Protein AF-A0AAF5PYL1-F1 (afdb_monomer_lite)

Secondary structure (DSSP, 8-state):
--------S-----HHHHHHHHHHHGGGT--HHHHHHHHHHHHTGGGGTTSHHHHHHHHHHHHTTPBPPHHHHHHHHHHHHHTTSS-HHHHHHHTGGGGS--GGGPPBHHHHHHHHHHH-GGG-----

Sequence (128 aa):
MVKSKLRNSKAKININEILRIGSIMERINIQQRNREAFDWLAENRDQMDSNPKNFANHLIIAVGQLVISRDLIKKVMKKLLKDKIITSNEYERNFQCFENLSDEQLPTVVLISNILQKNCAYFQIDTK

Organism: Wuchereria bancrofti (NCBI:txid6293)

Foldseek 3Di:
DPPPPDPPPPPDDPLVVLLVVLVVVVVVPDDPQLNVLSVCCVVCVVCCPVPVPVVVVSSCSNFQQPFDDLVRLVVVVVVCCVVVLADPVLCVVQPPVQNPDDSVPGDGNNRVVVSSCPRTPNNPPDPD

Structure (mmCIF, N/CA/C/O backbone):
data_AF-A0AAF5PYL1-F1
#
_entry.id   AF-A0AAF5PYL1-F1
#
loop_
_atom_site.group_PDB
_atom_site.id
_atom_site.type_symbol
_atom_site.label_atom_id
_atom_site.label_alt_id
_atom_site.label_comp_id
_atom_site.label_asym_id
_atom_site.label_entity_id
_atom_site.label_seq_id
_atom_site.pdbx_PDB_ins_code
_atom_site.Cartn_x
_atom_site.Cartn_y
_atom_site.Cartn_z
_atom_site.occupancy
_atom_site.B_iso_or_equiv
_atom_site.auth_seq_id
_atom_site.auth_comp_id
_atom_site.auth_asym_id
_atom_site.auth_atom_id
_atom_site.pdbx_PDB_model_num
ATOM 1 N N . MET A 1 1 ? -14.483 -12.285 24.345 1.00 33.44 1 MET A N 1
ATOM 2 C CA . MET A 1 1 ? -13.788 -13.115 23.333 1.00 33.44 1 MET A CA 1
ATOM 3 C C . MET A 1 1 ? -14.320 -12.777 21.946 1.00 33.44 1 MET A C 1
ATOM 5 O O . MET A 1 1 ? -15.364 -13.281 21.551 1.00 33.44 1 MET A O 1
ATOM 9 N N . VAL A 1 2 ? -13.656 -11.873 21.220 1.00 35.94 2 VAL A N 1
ATOM 10 C CA . VAL A 1 2 ? -14.011 -11.589 19.821 1.00 35.94 2 VAL A CA 1
ATOM 11 C C . VAL A 1 2 ? -13.402 -12.699 18.974 1.00 35.94 2 VAL A C 1
ATOM 13 O O . VAL A 1 2 ? -12.184 -12.808 18.883 1.00 35.94 2 VAL A O 1
ATOM 16 N N . LYS A 1 3 ? -14.265 -13.559 18.419 1.00 34.66 3 LYS A N 1
ATOM 17 C CA . LYS A 1 3 ? -13.891 -14.631 17.491 1.00 34.66 3 LYS A CA 1
ATOM 18 C C . LYS A 1 3 ? -12.978 -14.056 16.407 1.00 34.66 3 LYS A C 1
ATOM 20 O O . LYS A 1 3 ? -13.373 -13.128 15.699 1.00 34.66 3 LYS A O 1
ATOM 25 N N . SER A 1 4 ? -11.773 -14.609 16.309 1.00 44.06 4 SER A N 1
ATOM 26 C CA . SER A 1 4 ? -10.797 -14.374 15.251 1.00 44.06 4 SER A CA 1
ATOM 27 C C . SER A 1 4 ? -11.456 -14.664 13.903 1.00 44.06 4 SER A C 1
ATOM 29 O O . SER A 1 4 ? -11.538 -15.802 13.445 1.00 44.06 4 SER A O 1
ATOM 31 N N . LYS A 1 5 ? -12.005 -13.624 13.271 1.00 45.25 5 LYS A N 1
ATOM 32 C CA . LYS A 1 5 ? -12.480 -13.711 11.893 1.00 45.25 5 LYS A CA 1
ATOM 33 C C . LYS A 1 5 ? -11.250 -14.022 11.045 1.00 45.25 5 LYS A C 1
ATOM 35 O O . LYS A 1 5 ? -10.384 -13.167 10.896 1.00 45.25 5 LYS A O 1
ATOM 40 N N . LEU A 1 6 ? -11.170 -15.279 10.610 1.00 45.31 6 LEU A N 1
ATOM 41 C CA . LEU A 1 6 ? -10.222 -15.861 9.662 1.00 45.31 6 LEU A CA 1
ATOM 42 C C . LEU A 1 6 ? -9.368 -14.821 8.923 1.00 45.31 6 LEU A C 1
ATOM 44 O O . LEU A 1 6 ? -9.814 -14.192 7.965 1.00 45.31 6 LEU A O 1
ATOM 48 N N . ARG A 1 7 ? -8.102 -14.719 9.330 1.00 48.75 7 ARG A N 1
ATOM 49 C CA . ARG A 1 7 ? -7.028 -13.973 8.656 1.00 48.75 7 ARG A CA 1
ATOM 50 C C . ARG A 1 7 ? -6.544 -14.644 7.360 1.00 48.75 7 ARG A C 1
ATOM 52 O O . ARG A 1 7 ? -5.393 -14.496 6.978 1.00 48.75 7 ARG A O 1
ATOM 59 N N . ASN A 1 8 ? -7.406 -15.405 6.688 1.00 43.12 8 ASN A N 1
ATOM 60 C CA . ASN A 1 8 ? -6.991 -16.320 5.623 1.00 43.12 8 ASN A CA 1
ATOM 61 C C . ASN A 1 8 ? -7.170 -15.791 4.197 1.00 43.12 8 ASN A C 1
ATOM 63 O O . ASN A 1 8 ? -6.811 -16.495 3.257 1.00 43.12 8 ASN A O 1
ATOM 67 N N . SER A 1 9 ? -7.639 -14.558 3.985 1.00 48.66 9 SER A N 1
ATOM 68 C CA . SER A 1 9 ? -7.378 -13.918 2.693 1.00 48.66 9 SER A CA 1
ATOM 69 C C . SER A 1 9 ? -6.008 -13.255 2.775 1.00 48.66 9 SER A C 1
ATOM 71 O O . SER A 1 9 ? -5.898 -12.149 3.308 1.00 48.66 9 SER A O 1
ATOM 73 N N . LYS A 1 10 ? -4.964 -13.922 2.261 1.00 57.28 10 LYS A N 1
ATOM 74 C CA . LYS A 1 10 ? -3.706 -13.244 1.917 1.00 57.28 10 LYS A CA 1
ATOM 75 C C . LYS A 1 10 ? -4.074 -11.932 1.226 1.00 57.28 10 LYS A C 1
ATOM 77 O O . LYS A 1 10 ? -4.884 -11.952 0.296 1.00 57.28 10 LYS A O 1
ATOM 82 N N . ALA A 1 11 ? -3.567 -10.806 1.724 1.00 60.41 11 ALA A N 1
ATOM 83 C CA . ALA A 1 11 ? -3.803 -9.519 1.088 1.00 60.41 11 ALA A CA 1
ATOM 84 C C . ALA A 1 11 ? -3.355 -9.650 -0.370 1.00 60.41 11 ALA A C 1
ATOM 86 O O . ALA A 1 11 ? -2.178 -9.873 -0.617 1.00 60.41 11 ALA A O 1
ATOM 87 N N . LYS A 1 12 ? -4.293 -9.613 -1.321 1.00 72.75 12 LYS A N 1
ATOM 88 C CA . LYS A 1 12 ? -3.973 -9.693 -2.747 1.00 72.75 12 LYS A CA 1
ATOM 89 C C . LYS A 1 12 ? -3.707 -8.284 -3.241 1.00 72.75 12 LYS A C 1
ATOM 91 O O . LYS A 1 12 ? -4.576 -7.419 -3.140 1.00 72.75 12 LYS A O 1
ATOM 96 N N . ILE A 1 13 ? -2.507 -8.059 -3.756 1.00 82.44 13 ILE A N 1
ATOM 97 C CA . ILE A 1 13 ? -2.161 -6.804 -4.414 1.00 82.44 13 ILE A CA 1
ATOM 98 C C . ILE A 1 13 ? -2.735 -6.865 -5.825 1.00 82.44 13 ILE A C 1
ATOM 100 O O . ILE A 1 13 ? -2.539 -7.843 -6.545 1.00 82.44 13 ILE A O 1
ATOM 104 N N . ASN A 1 14 ? -3.447 -5.816 -6.228 1.00 89.88 14 ASN A N 1
ATOM 105 C CA . ASN A 1 14 ? -3.835 -5.658 -7.621 1.00 89.88 14 ASN A CA 1
ATOM 106 C C . ASN A 1 14 ? -2.627 -5.135 -8.408 1.00 89.88 14 ASN A C 1
ATOM 108 O O . ASN A 1 14 ? -2.444 -3.927 -8.547 1.00 89.88 14 ASN A O 1
ATOM 112 N N . ILE A 1 15 ? -1.786 -6.057 -8.878 1.00 91.44 15 ILE A N 1
ATOM 113 C CA . ILE A 1 15 ? -0.544 -5.729 -9.586 1.00 91.44 15 ILE A CA 1
ATOM 114 C C . ILE A 1 15 ? -0.794 -4.891 -10.845 1.00 91.44 15 ILE A C 1
ATOM 116 O O . ILE A 1 15 ? -0.022 -3.985 -11.129 1.00 91.44 15 ILE A O 1
ATOM 120 N N . ASN A 1 16 ? -1.917 -5.095 -11.538 1.00 92.44 16 ASN A N 1
ATOM 121 C CA . ASN A 1 16 ? -2.256 -4.324 -12.736 1.00 92.44 16 ASN A CA 1
ATOM 122 C C . ASN A 1 16 ? -2.416 -2.827 -12.431 1.00 92.44 16 ASN A C 1
ATOM 124 O O . ASN A 1 16 ? -1.955 -1.990 -13.202 1.00 92.44 16 ASN A O 1
ATOM 128 N N . GLU A 1 17 ? -3.017 -2.479 -11.289 1.00 92.50 17 GLU A N 1
ATOM 129 C CA . GLU A 1 17 ? -3.133 -1.075 -10.870 1.00 92.50 17 GLU A CA 1
ATOM 130 C C . GLU A 1 17 ? -1.781 -0.494 -10.441 1.00 92.50 17 GLU A C 1
ATOM 132 O O . GLU A 1 17 ? -1.506 0.672 -10.714 1.00 92.50 17 GLU A O 1
ATOM 137 N N . ILE A 1 18 ? -0.900 -1.302 -9.839 1.00 93.81 18 ILE A N 1
ATOM 138 C CA . ILE A 1 18 ? 0.474 -0.874 -9.533 1.00 93.81 18 ILE A CA 1
ATOM 139 C C . ILE A 1 18 ? 1.240 -0.557 -10.823 1.00 93.81 18 ILE A C 1
ATOM 141 O O . ILE A 1 18 ? 1.842 0.508 -10.928 1.00 93.81 18 ILE A O 1
ATOM 145 N N . LEU A 1 19 ? 1.173 -1.424 -11.834 1.00 94.00 19 LEU A N 1
ATOM 146 C CA . LEU A 1 19 ? 1.843 -1.186 -13.116 1.00 94.00 19 LEU A CA 1
ATOM 147 C C . LEU A 1 19 ? 1.254 0.020 -13.859 1.00 94.00 19 LEU A C 1
ATOM 149 O O . LEU A 1 19 ? 1.992 0.796 -14.461 1.00 94.00 19 LEU A O 1
ATOM 153 N N . ARG A 1 20 ? -0.060 0.246 -13.745 1.00 93.88 20 ARG A N 1
ATOM 154 C CA . ARG A 1 20 ? -0.712 1.444 -14.289 1.00 93.88 20 ARG A CA 1
ATOM 155 C C . ARG A 1 20 ? -0.184 2.733 -13.656 1.00 93.88 20 ARG A C 1
ATOM 157 O O . ARG A 1 20 ? -0.019 3.724 -14.368 1.00 93.88 20 ARG A O 1
ATOM 164 N N . ILE A 1 21 ? 0.093 2.730 -12.349 1.00 92.75 21 ILE A N 1
ATOM 165 C CA . ILE A 1 21 ? 0.769 3.849 -11.675 1.00 92.75 21 ILE A CA 1
ATOM 166 C C . ILE A 1 21 ? 2.154 4.067 -12.298 1.00 92.75 21 ILE A C 1
ATOM 168 O O . ILE A 1 21 ? 2.475 5.202 -12.644 1.00 92.75 21 ILE A O 1
ATOM 172 N N . GLY A 1 22 ? 2.921 2.994 -12.521 1.00 92.88 22 GLY A N 1
ATOM 173 C CA . GLY A 1 22 ? 4.217 3.041 -13.207 1.00 92.88 22 GLY A CA 1
ATOM 174 C C . GLY A 1 22 ? 4.145 3.731 -14.571 1.00 92.88 22 GLY A C 1
ATOM 175 O O . GLY A 1 22 ? 4.855 4.706 -14.804 1.00 92.88 22 GLY A O 1
ATOM 176 N N . SER A 1 23 ? 3.200 3.334 -15.428 1.00 92.50 23 SER A N 1
ATOM 177 C CA . SER A 1 23 ? 3.024 3.943 -16.758 1.00 92.50 23 SER A CA 1
ATOM 178 C C . SER A 1 23 ? 2.643 5.430 -16.724 1.00 92.50 23 SER A C 1
ATOM 180 O O . SER A 1 23 ? 2.940 6.172 -17.660 1.00 92.50 23 SER A O 1
ATOM 182 N N . ILE A 1 24 ? 1.951 5.889 -15.675 1.00 92.19 24 ILE A N 1
ATOM 183 C CA . ILE A 1 24 ? 1.664 7.320 -15.475 1.00 92.19 24 ILE A CA 1
ATOM 184 C C . ILE A 1 24 ? 2.933 8.038 -15.010 1.00 92.19 24 ILE A C 1
ATOM 186 O O . ILE A 1 24 ? 3.271 9.102 -15.525 1.00 92.19 24 ILE A O 1
ATOM 190 N N . MET A 1 25 ? 3.642 7.438 -14.056 1.00 90.38 25 MET A N 1
ATOM 191 C CA . MET A 1 25 ? 4.861 7.968 -13.460 1.00 90.38 25 MET A CA 1
ATOM 192 C C . MET A 1 25 ? 5.999 8.130 -14.478 1.00 90.38 25 MET A C 1
ATOM 194 O O . MET A 1 25 ? 6.711 9.131 -14.461 1.00 90.38 25 MET A O 1
ATOM 198 N N . GLU A 1 26 ? 6.144 7.218 -15.433 1.00 89.62 26 GLU A N 1
ATOM 199 C CA . GLU A 1 26 ? 7.143 7.344 -16.501 1.00 89.62 26 GLU A CA 1
ATOM 200 C C . GLU A 1 26 ? 7.001 8.629 -17.323 1.00 89.62 26 GLU A C 1
ATOM 202 O O . GLU A 1 26 ? 8.007 9.200 -17.746 1.00 89.62 26 GLU A O 1
ATOM 207 N N . ARG A 1 27 ? 5.771 9.131 -17.492 1.00 90.12 27 ARG A N 1
ATOM 208 C CA . ARG A 1 27 ? 5.492 10.365 -18.244 1.00 90.12 27 ARG A CA 1
ATOM 209 C C . ARG A 1 27 ? 5.961 11.629 -17.525 1.00 90.12 27 ARG A C 1
ATOM 211 O O . ARG A 1 27 ? 6.075 12.668 -18.165 1.00 90.12 27 ARG A O 1
ATOM 218 N N . ILE A 1 28 ? 6.221 11.547 -16.220 1.00 87.06 28 ILE A N 1
ATOM 219 C CA . ILE A 1 28 ? 6.649 12.672 -15.374 1.00 87.06 28 ILE A CA 1
ATOM 220 C C . ILE A 1 28 ? 8.109 12.541 -14.906 1.00 87.06 28 ILE A C 1
ATOM 222 O O . ILE A 1 28 ? 8.504 13.191 -13.944 1.00 87.06 28 ILE A O 1
ATOM 226 N N . ASN A 1 29 ? 8.913 11.727 -15.602 1.00 84.38 29 ASN A N 1
ATOM 227 C CA . ASN A 1 29 ? 10.355 11.558 -15.385 1.00 84.38 29 ASN A CA 1
ATOM 228 C C . ASN A 1 29 ? 10.744 11.139 -13.952 1.00 84.38 29 ASN A C 1
ATOM 230 O O . ASN A 1 29 ? 11.455 11.846 -13.237 1.00 84.38 29 ASN A O 1
ATOM 234 N N . ILE A 1 30 ? 10.270 9.966 -13.528 1.00 90.19 30 ILE A N 1
ATOM 235 C CA . ILE A 1 30 ? 10.660 9.365 -12.245 1.00 90.19 30 ILE A CA 1
ATOM 236 C C . ILE A 1 30 ? 12.130 8.965 -12.172 1.00 90.19 30 ILE A C 1
ATOM 238 O O . ILE A 1 30 ? 12.799 8.750 -13.180 1.00 90.19 30 ILE A O 1
ATOM 242 N N . GLN A 1 31 ? 12.609 8.790 -10.941 1.00 91.94 31 GLN A N 1
ATOM 243 C CA . GLN A 1 31 ? 13.938 8.257 -10.672 1.00 91.94 31 GLN A CA 1
ATOM 244 C C . GLN A 1 31 ? 14.124 6.878 -11.316 1.00 91.94 31 GLN A C 1
ATOM 246 O O . GLN A 1 31 ? 13.233 6.027 -11.257 1.00 91.94 31 GLN A O 1
ATOM 251 N N . GLN A 1 32 ? 15.323 6.641 -11.849 1.00 93.31 32 GLN A N 1
ATOM 252 C CA . GLN A 1 32 ? 15.714 5.375 -12.473 1.00 93.31 32 GLN A CA 1
ATOM 253 C C . GLN A 1 32 ? 15.407 4.166 -11.575 1.00 93.31 32 GLN A C 1
ATOM 255 O O . GLN A 1 32 ? 14.813 3.191 -12.021 1.00 93.31 32 GLN A O 1
ATOM 260 N N . ARG A 1 33 ? 15.696 4.284 -10.274 1.00 94.69 33 ARG A N 1
ATOM 261 C CA . ARG A 1 33 ? 15.414 3.245 -9.276 1.00 94.69 33 ARG A CA 1
ATOM 262 C C . ARG A 1 33 ? 13.928 2.865 -9.195 1.00 94.69 33 ARG A C 1
ATOM 264 O O . ARG A 1 33 ? 13.604 1.702 -8.975 1.00 94.69 33 ARG A O 1
ATOM 271 N N . ASN A 1 34 ? 13.016 3.829 -9.336 1.00 94.75 34 ASN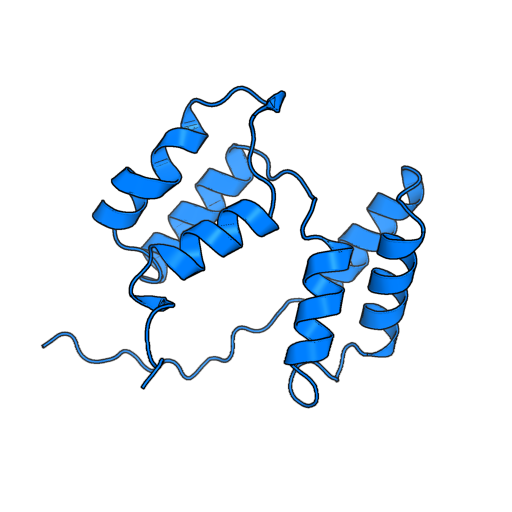 A N 1
ATOM 272 C CA . ASN A 1 34 ? 11.578 3.554 -9.334 1.00 94.75 34 ASN A CA 1
ATOM 273 C C . ASN A 1 34 ? 11.159 2.836 -10.615 1.00 94.75 34 ASN A C 1
ATOM 275 O O . ASN A 1 34 ? 10.350 1.916 -10.538 1.00 94.75 34 ASN A O 1
ATOM 279 N N . ARG A 1 35 ? 11.719 3.234 -11.765 1.00 94.06 35 ARG A N 1
ATOM 280 C CA . ARG A 1 35 ? 11.465 2.572 -13.050 1.00 94.06 35 ARG A CA 1
ATOM 281 C C . ARG A 1 35 ? 11.893 1.108 -13.005 1.00 94.06 35 ARG A C 1
ATOM 283 O O . ARG A 1 35 ? 11.060 0.240 -13.217 1.00 94.06 35 ARG A O 1
ATOM 290 N N . GLU A 1 36 ? 13.127 0.843 -12.584 1.00 96.06 36 GLU A N 1
ATOM 291 C CA . GLU A 1 36 ? 13.652 -0.521 -12.422 1.00 96.06 36 GLU A CA 1
ATOM 292 C C . GLU A 1 36 ? 12.781 -1.369 -11.486 1.00 96.06 36 GLU A C 1
ATOM 294 O O . GLU A 1 36 ? 12.572 -2.558 -11.719 1.00 96.06 36 GLU A O 1
ATOM 299 N N . ALA A 1 37 ? 12.220 -0.760 -10.437 1.00 96.50 37 ALA A N 1
ATOM 300 C CA . ALA A 1 37 ? 11.297 -1.457 -9.553 1.00 96.50 37 ALA A CA 1
ATOM 301 C C . ALA A 1 37 ? 9.946 -1.777 -10.214 1.00 96.50 37 ALA A C 1
ATOM 303 O O . ALA A 1 37 ? 9.405 -2.855 -9.969 1.00 96.50 37 ALA A O 1
ATOM 304 N N . PHE A 1 38 ? 9.398 -0.884 -11.045 1.00 96.12 38 PHE A N 1
ATOM 305 C CA . PHE A 1 38 ? 8.191 -1.171 -11.829 1.00 96.12 38 PHE A CA 1
ATOM 306 C C . PHE A 1 38 ? 8.434 -2.258 -12.881 1.00 96.12 38 PHE A C 1
ATOM 308 O O . PHE A 1 38 ? 7.607 -3.164 -12.989 1.00 96.12 38 PHE A O 1
ATOM 315 N N . ASP A 1 39 ? 9.567 -2.213 -13.582 1.00 95.31 39 ASP A N 1
ATOM 316 C CA . ASP A 1 39 ? 9.961 -3.228 -14.567 1.00 95.31 39 ASP A CA 1
ATOM 317 C C . ASP A 1 39 ? 10.082 -4.603 -13.904 1.00 95.31 39 ASP A C 1
ATOM 319 O O . ASP A 1 39 ? 9.448 -5.572 -14.329 1.00 95.31 39 ASP A O 1
ATOM 323 N N . TRP A 1 40 ? 10.785 -4.670 -12.768 1.00 96.75 40 TRP A N 1
ATOM 324 C CA . TRP A 1 40 ? 10.899 -5.904 -11.996 1.00 96.75 40 TRP A CA 1
ATOM 325 C C . TRP A 1 40 ? 9.523 -6.434 -11.569 1.00 96.75 40 TRP A C 1
ATOM 327 O O . TRP A 1 40 ? 9.249 -7.627 -11.698 1.00 96.75 40 TRP A O 1
ATOM 337 N N . LEU A 1 41 ? 8.622 -5.570 -11.089 1.00 95.62 41 LEU A N 1
ATOM 338 C CA . LEU A 1 41 ? 7.262 -5.970 -10.709 1.00 95.62 41 LEU A CA 1
ATOM 339 C C . LEU A 1 41 ? 6.445 -6.489 -11.903 1.00 95.62 41 LEU A C 1
ATOM 341 O O . LEU A 1 41 ? 5.628 -7.395 -11.721 1.00 95.62 41 LEU A O 1
ATOM 345 N N . ALA A 1 42 ? 6.654 -5.947 -13.105 1.00 94.44 42 ALA A N 1
ATOM 346 C CA . ALA A 1 42 ? 5.979 -6.396 -14.321 1.00 94.44 42 ALA A CA 1
ATOM 347 C C . ALA A 1 42 ? 6.430 -7.804 -14.733 1.00 94.44 42 ALA A C 1
ATOM 349 O O . ALA A 1 42 ? 5.594 -8.662 -15.033 1.00 94.44 42 ALA A O 1
ATOM 350 N N . GLU A 1 43 ? 7.739 -8.055 -14.682 1.00 95.00 43 GLU A N 1
ATOM 351 C CA . GLU A 1 43 ? 8.352 -9.347 -15.004 1.00 95.00 43 GLU A CA 1
ATOM 352 C C . GLU A 1 43 ? 8.049 -10.425 -13.952 1.00 95.00 43 GLU A C 1
ATOM 354 O O . GLU A 1 43 ? 7.944 -11.608 -14.274 1.00 95.00 43 GLU A O 1
ATOM 359 N N . ASN A 1 44 ? 7.862 -10.024 -12.691 1.00 94.12 44 ASN A N 1
ATOM 360 C CA . ASN A 1 44 ? 7.741 -10.928 -11.544 1.00 94.12 44 ASN A CA 1
ATOM 361 C C . ASN A 1 44 ? 6.343 -10.895 -10.898 1.00 94.12 44 ASN A C 1
ATOM 363 O O . ASN A 1 44 ? 6.190 -11.209 -9.715 1.00 94.12 44 ASN A O 1
ATOM 367 N N . ARG A 1 45 ? 5.301 -10.551 -11.668 1.00 89.31 45 ARG A N 1
ATOM 368 C CA . ARG A 1 45 ? 3.906 -10.414 -11.195 1.00 89.31 45 ARG A CA 1
ATOM 369 C C . ARG A 1 45 ? 3.363 -11.639 -10.446 1.00 89.31 45 ARG A C 1
ATOM 371 O O . ARG A 1 45 ? 2.576 -11.492 -9.514 1.00 89.31 45 ARG A O 1
ATOM 378 N N . ASP A 1 46 ? 3.824 -12.831 -10.821 1.00 87.50 46 ASP A N 1
ATOM 379 C CA . ASP A 1 46 ? 3.386 -14.110 -10.253 1.00 87.50 46 ASP A CA 1
ATOM 380 C C . ASP A 1 46 ? 4.211 -14.526 -9.017 1.00 87.50 46 ASP A C 1
ATOM 382 O O . ASP A 1 46 ? 3.884 -15.499 -8.337 1.00 87.50 46 ASP A O 1
ATOM 386 N N . GLN A 1 47 ? 5.265 -13.774 -8.671 1.00 86.50 47 GLN A N 1
ATOM 387 C CA . GLN A 1 47 ? 6.146 -14.083 -7.538 1.00 86.50 47 GLN A CA 1
ATOM 388 C C . GLN A 1 47 ? 5.662 -13.534 -6.192 1.00 86.50 47 GLN A C 1
ATOM 390 O O . GLN A 1 47 ? 6.354 -13.680 -5.183 1.00 86.50 47 GLN A O 1
ATOM 395 N N . MET A 1 48 ? 4.474 -12.927 -6.138 1.00 85.56 48 MET A N 1
ATOM 396 C CA . MET A 1 48 ? 3.930 -12.374 -4.896 1.00 85.56 48 MET A CA 1
ATOM 397 C C . MET A 1 48 ? 3.864 -13.423 -3.772 1.00 85.56 48 MET A C 1
ATOM 399 O O . MET A 1 48 ? 4.172 -13.116 -2.621 1.00 85.56 48 MET A O 1
ATOM 403 N N . ASP A 1 49 ? 3.485 -14.660 -4.102 1.00 86.31 49 ASP A N 1
ATOM 404 C CA . ASP A 1 49 ? 3.360 -15.749 -3.130 1.00 86.31 49 ASP A CA 1
ATOM 405 C C . ASP A 1 49 ? 4.663 -16.534 -2.912 1.00 86.31 49 ASP A C 1
ATOM 407 O O . ASP A 1 49 ? 4.888 -17.031 -1.808 1.00 86.31 49 ASP A O 1
ATOM 411 N N . SER A 1 50 ? 5.514 -16.656 -3.936 1.00 88.06 50 SER A N 1
ATOM 412 C CA . SER A 1 50 ? 6.751 -17.450 -3.884 1.00 88.06 50 SER A CA 1
ATOM 413 C C . SER A 1 50 ? 7.959 -16.667 -3.360 1.00 88.06 50 SER A C 1
ATOM 415 O O . SER A 1 50 ? 8.849 -17.262 -2.756 1.00 88.06 50 SER A O 1
ATOM 417 N N . ASN A 1 51 ? 7.985 -15.341 -3.529 1.00 88.62 51 ASN A N 1
ATOM 418 C CA . ASN A 1 51 ? 9.040 -14.459 -3.026 1.00 88.62 51 ASN A CA 1
ATOM 419 C C . ASN A 1 51 ? 8.472 -13.162 -2.401 1.00 88.62 51 ASN A C 1
ATOM 421 O O . ASN A 1 51 ? 8.785 -12.049 -2.840 1.00 88.62 51 ASN A O 1
ATOM 425 N N . PRO A 1 52 ? 7.646 -13.274 -1.342 1.00 88.31 52 PRO A N 1
ATOM 426 C CA . PRO A 1 52 ? 6.873 -12.152 -0.806 1.00 88.31 52 PRO A CA 1
ATOM 427 C C . PRO A 1 52 ? 7.741 -11.015 -0.255 1.00 88.31 52 PRO A C 1
ATOM 429 O O . PRO A 1 52 ? 7.373 -9.848 -0.372 1.00 88.31 52 PRO A O 1
ATOM 432 N N . LYS A 1 53 ? 8.908 -11.325 0.331 1.00 90.12 53 LYS A N 1
ATOM 433 C CA . LYS A 1 53 ? 9.821 -10.304 0.873 1.00 90.12 53 LYS A CA 1
ATOM 434 C C . LYS A 1 53 ? 10.424 -9.448 -0.236 1.00 90.12 53 LYS A C 1
ATOM 436 O O . LYS A 1 53 ? 10.397 -8.225 -0.146 1.00 90.12 53 LYS A O 1
ATOM 441 N N . ASN A 1 54 ? 10.948 -10.081 -1.286 1.00 93.31 54 ASN A N 1
ATOM 442 C CA . ASN A 1 54 ? 11.542 -9.340 -2.393 1.00 93.31 54 ASN A CA 1
ATOM 443 C C . ASN A 1 54 ? 10.479 -8.560 -3.177 1.00 93.31 54 ASN A C 1
ATOM 445 O O . ASN A 1 54 ? 10.712 -7.413 -3.555 1.00 93.31 54 ASN A O 1
ATOM 449 N N . PHE A 1 55 ? 9.291 -9.149 -3.341 1.00 93.19 55 PHE A N 1
ATOM 450 C CA . PHE A 1 55 ? 8.146 -8.479 -3.949 1.00 93.19 55 PHE A CA 1
ATOM 451 C C . PHE A 1 55 ? 7.742 -7.222 -3.166 1.00 93.19 55 PHE A C 1
ATOM 453 O O . PHE A 1 55 ? 7.587 -6.148 -3.745 1.00 93.19 55 PHE A O 1
ATOM 460 N N . ALA A 1 56 ? 7.642 -7.320 -1.835 1.00 91.38 56 ALA A N 1
ATOM 461 C CA . ALA A 1 56 ? 7.345 -6.176 -0.975 1.00 91.38 56 ALA A CA 1
ATOM 462 C C . ALA A 1 56 ? 8.428 -5.086 -1.050 1.00 91.38 56 ALA A C 1
ATOM 464 O O . ALA A 1 56 ? 8.094 -3.902 -1.086 1.00 91.38 56 ALA A O 1
ATOM 465 N N . ASN A 1 57 ? 9.709 -5.464 -1.128 1.00 94.25 57 ASN A N 1
ATOM 466 C CA . ASN A 1 57 ? 10.805 -4.505 -1.283 1.00 94.25 57 ASN A CA 1
ATOM 467 C C . ASN A 1 57 ? 10.675 -3.697 -2.583 1.00 94.25 57 ASN A C 1
ATOM 469 O O . ASN A 1 57 ? 10.749 -2.469 -2.543 1.00 94.25 57 ASN A O 1
ATOM 473 N N . HIS A 1 58 ? 10.425 -4.360 -3.716 1.00 95.88 58 HIS A N 1
ATOM 474 C CA . HIS A 1 58 ? 10.231 -3.675 -4.998 1.00 95.88 58 HIS A CA 1
ATOM 475 C C . HIS A 1 58 ? 8.965 -2.817 -4.998 1.00 95.88 58 HIS A C 1
ATOM 477 O O . HIS A 1 58 ? 8.990 -1.696 -5.496 1.00 95.88 58 HIS A O 1
ATOM 483 N N . LEU A 1 59 ? 7.888 -3.270 -4.350 1.00 94.44 59 LEU A N 1
ATOM 484 C CA . LEU A 1 59 ? 6.677 -2.468 -4.187 1.00 94.44 59 LEU A CA 1
ATOM 485 C C . LEU A 1 59 ? 6.936 -1.176 -3.397 1.00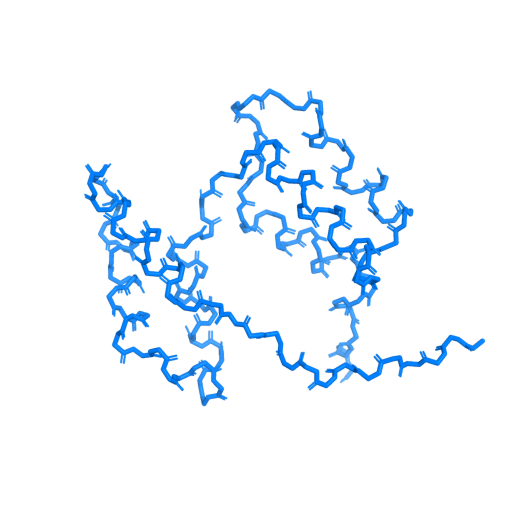 94.44 59 LEU A C 1
ATOM 487 O O . LEU A 1 59 ? 6.506 -0.102 -3.813 1.00 94.44 59 LEU A O 1
ATOM 491 N N . ILE A 1 60 ? 7.665 -1.253 -2.281 1.00 94.81 60 ILE A N 1
ATOM 492 C CA . ILE A 1 60 ? 8.023 -0.070 -1.483 1.00 94.81 60 ILE A CA 1
ATOM 493 C C . ILE A 1 60 ? 8.907 0.884 -2.292 1.00 94.81 60 ILE A C 1
ATOM 495 O O . ILE A 1 60 ? 8.719 2.095 -2.209 1.00 94.81 60 ILE A O 1
ATOM 499 N N . ILE A 1 61 ? 9.844 0.370 -3.091 1.00 96.06 61 ILE A N 1
ATOM 500 C CA . ILE A 1 61 ? 10.671 1.212 -3.964 1.00 96.06 61 ILE A CA 1
ATOM 501 C C . ILE A 1 61 ? 9.805 1.897 -5.027 1.00 96.06 61 ILE A C 1
ATOM 503 O O . ILE A 1 61 ? 9.922 3.106 -5.212 1.00 96.06 61 ILE A O 1
ATOM 507 N N . ALA A 1 62 ? 8.912 1.152 -5.681 1.00 95.25 62 ALA A N 1
ATOM 508 C CA . ALA A 1 62 ? 8.096 1.644 -6.784 1.00 95.25 62 ALA A CA 1
ATOM 509 C C . ALA A 1 62 ? 7.122 2.750 -6.347 1.00 95.25 62 ALA A C 1
ATOM 511 O O . ALA A 1 62 ? 7.097 3.825 -6.950 1.00 95.25 62 ALA A O 1
ATOM 512 N N . VAL A 1 63 ? 6.350 2.510 -5.277 1.00 94.44 63 VAL A N 1
ATOM 513 C CA . VAL A 1 63 ? 5.228 3.384 -4.877 1.00 94.44 63 VAL A CA 1
ATOM 514 C C . VAL A 1 63 ? 5.347 3.978 -3.474 1.00 94.44 63 VAL A C 1
ATOM 516 O O . VAL A 1 63 ? 4.532 4.815 -3.096 1.00 94.44 63 VAL A O 1
ATOM 519 N N . GLY A 1 64 ? 6.341 3.584 -2.677 1.00 94.31 64 GLY A N 1
ATOM 520 C CA . GLY A 1 64 ? 6.414 3.955 -1.259 1.00 94.31 64 GLY A CA 1
ATOM 521 C C . GLY A 1 64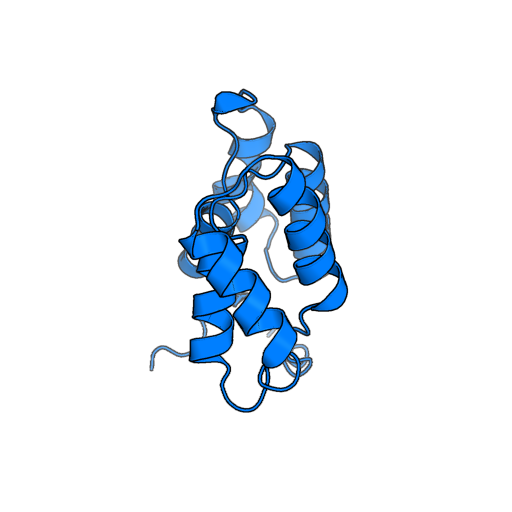 ? 6.533 5.458 -1.010 1.00 94.31 64 GLY A C 1
ATOM 522 O O . GLY A 1 64 ? 5.986 5.949 -0.025 1.00 94.31 64 GLY A O 1
ATOM 523 N N . GLN A 1 65 ? 7.198 6.189 -1.908 1.00 93.19 65 GLN A N 1
ATOM 524 C CA . GLN A 1 65 ? 7.385 7.643 -1.804 1.00 93.19 65 GLN A CA 1
ATOM 525 C C . GLN A 1 65 ? 6.246 8.460 -2.426 1.00 93.19 65 GLN A C 1
ATOM 527 O O . GLN A 1 65 ? 6.292 9.687 -2.402 1.00 93.19 65 GLN A O 1
ATOM 532 N N . LEU A 1 66 ? 5.212 7.812 -2.969 1.00 92.44 66 LEU A N 1
ATOM 533 C CA . LEU A 1 66 ? 4.058 8.532 -3.491 1.00 92.44 66 LEU A CA 1
ATOM 534 C C . LEU A 1 66 ? 3.273 9.169 -2.350 1.00 92.44 66 LEU A C 1
ATOM 536 O O . LEU A 1 66 ? 2.883 8.487 -1.400 1.00 92.44 66 LEU A O 1
ATOM 540 N N . VAL A 1 67 ? 3.032 10.473 -2.470 1.00 93.44 67 VAL A N 1
ATOM 541 C CA . VAL A 1 67 ? 2.161 11.233 -1.570 1.00 93.44 67 VAL A CA 1
ATOM 542 C C . VAL A 1 67 ? 0.711 10.838 -1.833 1.00 93.44 67 VAL A C 1
ATOM 544 O O . VAL A 1 67 ? 0.261 10.783 -2.979 1.00 93.44 67 VAL A O 1
ATOM 547 N N . ILE A 1 68 ? -0.027 10.542 -0.766 1.00 92.62 68 ILE A N 1
ATOM 548 C CA . ILE A 1 68 ? -1.434 10.157 -0.844 1.00 92.62 68 ILE A CA 1
ATOM 549 C C . ILE A 1 68 ? -2.290 11.409 -0.666 1.00 92.62 68 ILE A C 1
ATOM 551 O O . ILE A 1 68 ? -2.160 12.125 0.323 1.00 92.62 68 ILE A O 1
ATOM 555 N N . SER A 1 69 ? -3.216 11.652 -1.595 1.00 92.44 69 SER A N 1
ATOM 556 C CA . SER A 1 69 ? -4.153 12.770 -1.470 1.00 92.44 69 SER A CA 1
ATOM 557 C C . SER A 1 69 ? -5.064 12.623 -0.246 1.00 92.44 69 SER A C 1
ATOM 559 O O . SER A 1 69 ? -5.451 11.513 0.134 1.00 92.44 69 SER A O 1
ATOM 561 N N . ARG A 1 70 ? -5.483 13.751 0.340 1.00 92.38 70 ARG A N 1
ATOM 562 C CA . ARG A 1 70 ? -6.385 13.789 1.507 1.00 92.38 70 ARG A CA 1
ATOM 563 C C . ARG A 1 70 ? -7.656 12.955 1.301 1.00 92.38 70 ARG A C 1
ATOM 565 O O . ARG A 1 70 ? -8.049 12.180 2.173 1.00 92.38 70 ARG A O 1
ATOM 572 N N . ASP A 1 71 ? -8.272 13.060 0.126 1.00 92.75 71 ASP A N 1
ATOM 573 C CA . ASP A 1 71 ? -9.476 12.295 -0.220 1.00 92.75 71 ASP A CA 1
ATOM 574 C C . ASP A 1 71 ? -9.224 10.789 -0.276 1.00 92.75 71 ASP A C 1
ATOM 576 O O . ASP A 1 71 ? -10.069 9.993 0.149 1.00 92.75 71 ASP A O 1
ATOM 580 N N . LEU A 1 72 ? -8.062 10.381 -0.793 1.00 92.06 72 LEU A N 1
ATOM 581 C CA . LEU A 1 72 ? -7.687 8.976 -0.831 1.00 92.06 72 LEU A CA 1
ATOM 582 C C . LEU A 1 72 ? -7.400 8.452 0.580 1.00 92.06 72 LEU A C 1
ATOM 584 O O . LEU A 1 72 ? -7.871 7.365 0.906 1.00 92.06 72 LEU A O 1
ATOM 588 N N . ILE A 1 73 ? -6.748 9.237 1.446 1.00 92.69 73 ILE A N 1
ATOM 589 C CA . ILE A 1 73 ? -6.552 8.887 2.864 1.00 92.69 73 ILE A CA 1
ATOM 590 C C . ILE A 1 73 ? -7.901 8.625 3.535 1.00 92.69 73 ILE A C 1
ATOM 592 O O . ILE A 1 73 ? -8.100 7.547 4.092 1.00 92.69 73 ILE A O 1
ATOM 596 N N . LYS A 1 74 ? -8.866 9.546 3.414 1.00 92.44 74 LYS A N 1
ATOM 597 C CA . LYS A 1 74 ? -10.212 9.381 3.997 1.00 92.44 74 LYS A CA 1
ATOM 598 C C . LYS A 1 74 ? -10.902 8.106 3.508 1.00 92.44 74 LYS A C 1
ATOM 600 O O . LYS A 1 74 ? -11.461 7.347 4.303 1.00 92.44 74 LYS A O 1
ATOM 605 N N . LYS A 1 75 ? -10.836 7.829 2.199 1.00 94.12 75 LYS A N 1
ATOM 606 C CA . LYS A 1 75 ? -11.401 6.605 1.601 1.00 94.12 75 LYS A CA 1
ATOM 607 C C . LYS A 1 75 ? -10.720 5.340 2.129 1.00 94.12 75 LYS A C 1
ATOM 609 O O . LYS A 1 75 ? -11.416 4.378 2.463 1.00 94.12 75 LYS A O 1
ATOM 614 N N . VAL A 1 76 ? -9.391 5.346 2.230 1.00 92.19 76 VAL A N 1
ATOM 615 C CA . VAL A 1 76 ? -8.606 4.227 2.767 1.00 92.19 76 VAL A CA 1
ATOM 616 C C . VAL A 1 76 ? -8.955 3.994 4.233 1.00 92.19 76 VAL A C 1
ATOM 618 O O . VAL A 1 76 ? -9.339 2.882 4.578 1.00 92.19 76 VAL A O 1
ATOM 621 N N . MET A 1 77 ? -8.935 5.024 5.082 1.00 94.19 77 MET A N 1
ATOM 622 C CA . MET A 1 77 ? -9.245 4.882 6.510 1.00 94.19 77 MET A CA 1
ATOM 623 C C . MET A 1 77 ? -10.668 4.370 6.743 1.00 94.19 77 MET A C 1
ATOM 625 O O . MET A 1 77 ? -10.871 3.437 7.519 1.00 94.19 77 MET A O 1
ATOM 629 N N . LYS A 1 78 ? -11.654 4.877 5.989 1.00 94.31 78 LYS A N 1
ATOM 630 C CA . LYS A 1 78 ? -13.033 4.364 6.028 1.00 94.31 78 LYS A CA 1
ATOM 631 C C . LYS A 1 78 ? -13.110 2.882 5.654 1.00 94.31 78 LYS A C 1
ATOM 633 O O . LYS A 1 78 ? -13.860 2.130 6.279 1.00 94.31 78 LYS A O 1
ATOM 638 N N . LYS A 1 79 ? -12.345 2.449 4.647 1.00 92.75 79 LYS A N 1
ATOM 639 C CA . LYS A 1 79 ? -12.259 1.033 4.267 1.00 92.75 79 LYS A CA 1
ATOM 640 C C . LYS A 1 79 ? -11.608 0.196 5.370 1.00 92.75 79 LYS A C 1
ATOM 642 O O . LYS A 1 79 ? -12.163 -0.837 5.725 1.00 92.75 79 LYS A O 1
ATOM 647 N N . LEU A 1 80 ? -10.498 0.654 5.949 1.00 92.50 80 LEU A N 1
ATOM 648 C CA . LEU A 1 80 ? -9.796 -0.057 7.023 1.00 92.50 80 LEU A CA 1
ATOM 649 C C . LEU A 1 80 ? -10.659 -0.207 8.288 1.00 92.50 80 LEU A C 1
ATOM 651 O O . LEU A 1 80 ? -10.657 -1.278 8.892 1.00 92.50 80 LEU A O 1
ATOM 655 N N . LEU A 1 81 ? -11.444 0.816 8.649 1.00 93.69 81 LEU A N 1
ATOM 656 C CA . LEU A 1 81 ? -12.437 0.749 9.731 1.00 93.69 81 LEU A CA 1
ATOM 657 C C . LEU A 1 81 ? -13.540 -0.272 9.419 1.00 93.69 81 LEU A C 1
ATOM 659 O O . LEU A 1 81 ? -13.851 -1.133 10.244 1.00 93.69 81 LEU A O 1
ATOM 663 N N . LYS A 1 82 ? -14.115 -0.213 8.208 1.00 93.44 82 LYS A N 1
ATOM 664 C CA . LYS A 1 82 ? -15.166 -1.144 7.757 1.00 93.44 82 LYS A CA 1
ATOM 665 C C . LYS A 1 82 ? -14.688 -2.598 7.784 1.00 93.44 82 LYS A C 1
ATOM 667 O O . LYS A 1 82 ? -15.425 -3.482 8.222 1.00 93.44 82 LYS A O 1
ATOM 672 N N . ASP A 1 83 ? -13.453 -2.823 7.347 1.00 89.81 83 ASP A N 1
ATOM 673 C CA . ASP A 1 83 ? -12.822 -4.140 7.283 1.00 89.81 83 ASP A CA 1
ATOM 674 C C . ASP A 1 83 ? -12.256 -4.579 8.653 1.00 89.81 83 ASP A C 1
ATOM 676 O O . ASP A 1 83 ? -11.742 -5.690 8.778 1.00 89.81 83 ASP A O 1
ATOM 680 N N . LYS A 1 84 ? -12.408 -3.749 9.703 1.00 90.06 84 LYS A N 1
ATOM 681 C CA . LYS A 1 84 ? -11.931 -3.984 11.079 1.00 90.06 84 LYS A CA 1
ATOM 682 C C . LYS A 1 84 ? -10.418 -4.221 11.172 1.00 90.06 84 LYS A C 1
ATOM 684 O O . LYS A 1 84 ? -9.957 -4.961 12.039 1.00 90.06 84 LYS A O 1
ATOM 689 N N . ILE A 1 85 ? -9.659 -3.604 10.266 1.00 90.12 85 ILE A N 1
ATOM 690 C CA . ILE A 1 85 ? -8.189 -3.591 10.284 1.00 90.12 85 ILE A CA 1
ATOM 691 C C . ILE A 1 85 ? -7.689 -2.553 11.292 1.00 90.12 85 ILE A C 1
ATOM 693 O O . ILE A 1 85 ? -6.701 -2.797 11.979 1.00 90.12 85 ILE A O 1
ATOM 697 N N . ILE A 1 86 ? -8.397 -1.426 11.404 1.00 93.38 86 ILE A N 1
ATOM 698 C CA . ILE A 1 86 ? -8.180 -0.413 12.442 1.00 93.38 86 ILE A CA 1
ATOM 699 C C . ILE A 1 86 ? -9.474 -0.194 13.231 1.00 93.38 86 ILE A C 1
ATOM 701 O O . ILE A 1 86 ? -10.576 -0.366 12.706 1.00 93.38 86 ILE A O 1
ATOM 705 N N . THR A 1 87 ? -9.343 0.183 14.495 1.00 94.31 87 THR A N 1
ATOM 706 C CA . THR A 1 87 ? -10.434 0.597 15.387 1.00 94.31 87 THR A CA 1
ATOM 707 C C . THR A 1 87 ? -10.644 2.111 15.330 1.00 94.31 87 THR A C 1
ATOM 709 O O . THR A 1 87 ? -9.749 2.850 14.920 1.00 94.31 87 THR A O 1
ATOM 712 N N . SER A 1 88 ? -11.802 2.604 15.788 1.00 95.00 88 SER A N 1
ATOM 713 C CA . SER A 1 88 ? -12.055 4.054 15.871 1.00 95.00 88 SER A CA 1
ATOM 714 C C . SER A 1 88 ? -11.018 4.775 16.738 1.00 95.00 88 SER A C 1
ATOM 716 O O . SER A 1 88 ? -10.515 5.820 16.350 1.00 95.00 88 SER A O 1
ATOM 718 N N . ASN A 1 89 ? -10.616 4.169 17.859 1.00 95.69 89 ASN A N 1
ATOM 719 C CA . ASN A 1 89 ? -9.591 4.732 18.739 1.00 95.69 89 ASN A CA 1
ATOM 720 C C . ASN A 1 89 ? -8.199 4.767 18.073 1.00 95.69 89 ASN A C 1
ATOM 722 O O . ASN A 1 89 ? -7.464 5.736 18.236 1.00 95.69 89 ASN A O 1
ATOM 726 N N . GLU A 1 90 ? -7.818 3.744 17.297 1.00 94.69 90 GLU A N 1
ATOM 727 C CA . GLU A 1 90 ? -6.569 3.779 16.514 1.00 94.69 90 GLU A CA 1
ATOM 728 C C . GLU A 1 90 ? -6.626 4.829 15.395 1.00 94.69 90 GLU A C 1
ATOM 730 O O . GLU A 1 90 ? -5.616 5.480 15.131 1.00 94.69 90 GLU A O 1
ATOM 735 N N . TYR A 1 91 ? -7.793 5.015 14.768 1.00 94.81 91 TYR A N 1
ATOM 736 C CA . TYR A 1 91 ? -8.031 6.062 13.775 1.00 94.81 91 TYR A CA 1
ATOM 737 C C . TYR A 1 91 ? -7.849 7.468 14.361 1.00 94.81 91 TYR A C 1
ATOM 739 O O . TYR A 1 91 ? -7.029 8.237 13.858 1.00 94.81 91 TYR A O 1
ATOM 747 N N . GLU A 1 92 ? -8.566 7.778 15.441 1.00 94.69 92 GLU A N 1
ATOM 748 C CA . GLU A 1 92 ? -8.526 9.083 16.114 1.00 94.69 92 GLU A CA 1
ATOM 749 C C . GLU A 1 92 ? -7.106 9.435 16.570 1.00 94.69 92 GLU A C 1
ATOM 751 O O . GLU A 1 92 ? -6.625 10.537 16.323 1.00 94.69 92 GLU A O 1
ATOM 756 N N . ARG A 1 93 ? -6.389 8.472 17.161 1.00 94.88 93 ARG A N 1
ATOM 757 C CA . ARG A 1 93 ? -5.033 8.701 17.678 1.00 94.88 93 ARG A CA 1
ATOM 758 C C . ARG A 1 93 ? -3.975 8.890 16.595 1.00 94.88 93 ARG A C 1
ATOM 760 O O . ARG A 1 93 ? -3.042 9.655 16.814 1.00 94.88 93 ARG A O 1
ATOM 767 N N . ASN A 1 94 ? -4.067 8.164 15.478 1.00 93.69 94 ASN A N 1
ATOM 768 C CA . ASN A 1 94 ? -2.935 8.028 14.550 1.00 93.69 94 ASN A CA 1
ATOM 769 C C . ASN A 1 94 ? -3.182 8.573 13.138 1.00 93.69 94 ASN A C 1
ATOM 771 O O . ASN A 1 94 ? -2.216 8.792 12.411 1.00 93.69 94 ASN A O 1
ATOM 775 N N . PHE A 1 95 ? -4.438 8.748 12.717 1.00 92.62 95 PHE A N 1
ATOM 776 C CA . PHE A 1 95 ? -4.770 9.041 11.317 1.00 92.62 95 PHE A CA 1
ATOM 777 C C . PHE A 1 95 ? -5.651 10.278 11.133 1.00 92.62 95 PHE A C 1
ATOM 779 O O . PHE A 1 95 ? -5.590 10.901 10.073 1.00 92.62 95 PHE A O 1
ATOM 786 N N . GLN A 1 96 ? -6.430 10.674 12.144 1.00 92.56 96 GLN A N 1
ATOM 787 C CA . GLN A 1 96 ? -7.291 11.860 12.060 1.00 92.56 96 GLN A CA 1
ATOM 788 C C . GLN A 1 96 ? -6.497 13.151 11.802 1.00 92.56 96 GLN A C 1
ATOM 790 O O . GLN A 1 96 ? -6.989 14.058 11.135 1.00 92.56 96 GLN A O 1
ATOM 795 N N . CYS A 1 97 ? -5.244 13.226 12.262 1.00 90.75 97 CYS A N 1
ATOM 796 C CA . CYS A 1 97 ? -4.382 14.386 12.033 1.00 90.75 97 CYS A CA 1
ATOM 797 C C . CYS A 1 97 ? -4.191 14.713 10.540 1.00 90.75 97 CYS A C 1
ATOM 799 O O . CYS A 1 97 ? -4.097 15.887 10.189 1.00 90.75 97 CYS A O 1
ATOM 801 N N . PHE A 1 98 ? -4.220 13.710 9.652 1.00 91.19 98 PHE A N 1
ATOM 802 C CA . PHE A 1 98 ? -4.055 13.898 8.208 1.00 91.19 98 PHE A CA 1
ATOM 803 C C . PHE A 1 98 ? -5.214 14.650 7.546 1.00 91.19 98 PHE A C 1
ATOM 805 O O . PHE A 1 98 ? -5.054 15.167 6.441 1.00 91.19 98 PHE A O 1
ATOM 812 N N . GLU A 1 99 ? -6.379 14.737 8.192 1.00 87.50 99 GLU A N 1
ATOM 813 C CA . GLU A 1 99 ? -7.534 15.437 7.624 1.00 87.50 99 GLU A CA 1
ATOM 814 C C . GLU A 1 99 ? -7.344 16.955 7.569 1.00 87.50 99 GLU A C 1
ATOM 816 O O . GLU A 1 99 ? -7.962 17.603 6.725 1.00 87.50 99 GLU A O 1
ATOM 821 N N . ASN A 1 100 ? -6.468 17.495 8.421 1.00 87.94 100 ASN A N 1
ATOM 822 C CA . ASN A 1 100 ? -6.255 18.933 8.593 1.00 87.94 100 ASN A CA 1
ATOM 823 C C . ASN A 1 100 ? -4.887 19.418 8.085 1.00 87.94 100 ASN A C 1
ATOM 825 O O . ASN A 1 100 ? -4.586 20.603 8.203 1.00 87.94 100 ASN A O 1
ATOM 829 N N . LEU A 1 101 ? -4.049 18.528 7.543 1.00 89.38 101 LEU A N 1
ATOM 830 C CA . LEU A 1 101 ? -2.742 18.904 6.993 1.00 89.38 101 LEU A CA 1
ATOM 831 C C . LEU A 1 101 ? -2.883 19.668 5.676 1.00 89.38 101 LEU A C 1
ATOM 833 O O . LEU A 1 101 ? -3.814 19.397 4.910 1.00 89.38 101 LEU A O 1
ATOM 837 N N . SER A 1 102 ? -1.936 20.567 5.387 1.00 89.94 102 SER A N 1
ATOM 838 C CA . SER A 1 102 ? -1.794 21.165 4.054 1.00 89.94 102 SER A CA 1
ATOM 839 C C . SER A 1 102 ? -1.341 20.120 3.032 1.00 89.94 102 SER A C 1
ATOM 841 O O . SER A 1 102 ? -0.869 19.038 3.393 1.00 89.94 102 SER A O 1
ATOM 843 N N . ASP A 1 103 ? -1.490 20.429 1.745 1.00 87.50 103 ASP A N 1
ATOM 844 C CA . ASP A 1 103 ? -1.147 19.489 0.677 1.00 87.50 103 ASP A CA 1
ATOM 845 C C . ASP A 1 103 ? 0.360 19.164 0.648 1.00 87.50 103 ASP A C 1
ATOM 847 O O . ASP A 1 103 ? 0.726 18.030 0.340 1.00 87.50 103 ASP A O 1
ATOM 851 N N . GLU A 1 104 ? 1.237 20.092 1.064 1.00 88.94 104 GLU A N 1
ATOM 852 C CA . GLU A 1 104 ? 2.685 19.837 1.166 1.00 88.94 104 GLU A CA 1
ATOM 853 C C . GLU A 1 104 ? 3.062 18.893 2.319 1.00 88.94 104 GLU A C 1
ATOM 855 O O . GLU A 1 104 ? 4.164 18.347 2.343 1.00 88.94 104 GLU A O 1
ATOM 860 N N . GLN A 1 105 ? 2.164 18.703 3.287 1.00 91.19 105 GLN A N 1
ATOM 861 C CA . GLN A 1 105 ? 2.392 17.896 4.488 1.00 91.19 105 GLN A CA 1
ATOM 862 C C . GLN A 1 105 ? 1.742 16.510 4.405 1.00 91.19 105 GLN A C 1
ATOM 864 O O . GLN A 1 105 ? 1.807 15.734 5.362 1.00 91.19 105 GLN A O 1
ATOM 869 N N . LEU A 1 106 ? 1.092 16.184 3.284 1.00 93.88 106 LEU A N 1
ATOM 870 C CA . LEU A 1 106 ? 0.386 14.919 3.135 1.00 93.88 106 LEU A CA 1
ATOM 871 C C . LEU A 1 106 ? 1.346 13.716 3.190 1.00 93.88 106 LEU A C 1
ATOM 873 O O . LEU A 1 106 ? 2.455 13.755 2.652 1.00 93.88 106 LEU A O 1
ATOM 877 N N . PRO A 1 107 ? 0.928 12.615 3.836 1.00 94.81 107 PRO A N 1
ATOM 878 C CA . PRO A 1 107 ? 1.784 11.465 4.053 1.00 94.81 10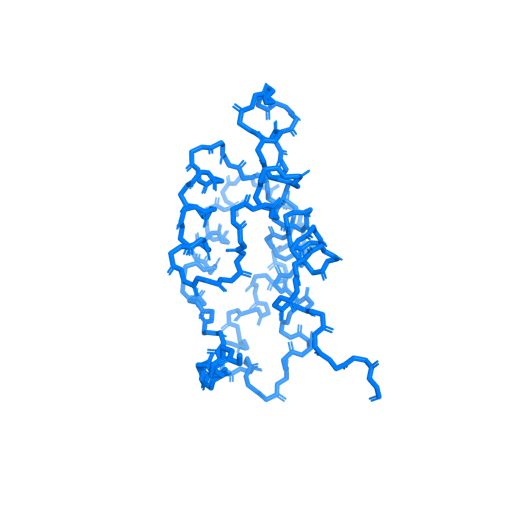7 PRO A CA 1
ATOM 879 C C . PRO A 1 107 ? 2.013 10.665 2.770 1.00 94.81 107 PRO A C 1
ATOM 881 O O . PRO A 1 107 ? 1.154 10.560 1.891 1.00 94.81 107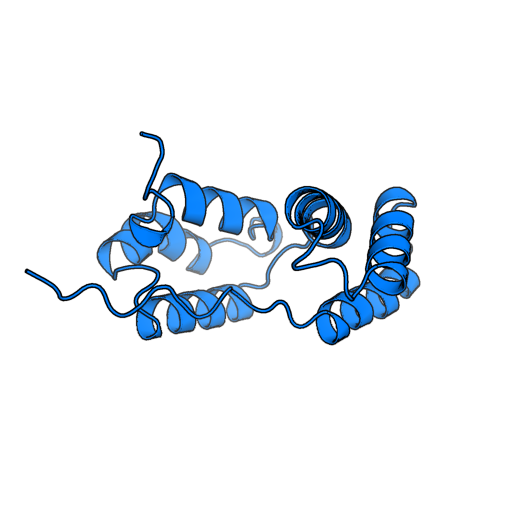 PRO A O 1
ATOM 884 N N . THR A 1 108 ? 3.167 10.008 2.712 1.00 95.69 108 THR A N 1
ATOM 885 C CA . THR A 1 108 ? 3.474 9.019 1.681 1.00 95.69 108 THR A CA 1
ATOM 886 C C . THR A 1 108 ? 2.876 7.649 2.001 1.00 95.69 108 THR A C 1
ATOM 888 O O . THR A 1 108 ? 2.522 7.347 3.148 1.00 95.69 108 THR A O 1
ATOM 891 N N . VAL A 1 109 ? 2.812 6.774 0.993 1.00 94.62 109 VAL A N 1
ATOM 892 C CA . VAL A 1 109 ? 2.413 5.365 1.155 1.00 94.62 109 VAL A CA 1
ATOM 893 C C . VAL A 1 109 ? 3.236 4.668 2.239 1.00 94.62 109 VAL A C 1
ATOM 895 O O . VAL A 1 109 ? 2.671 3.966 3.085 1.00 94.62 109 VAL A O 1
ATOM 898 N N . VAL A 1 110 ? 4.557 4.877 2.264 1.00 95.00 110 VAL A N 1
ATOM 899 C CA . VAL A 1 110 ? 5.432 4.253 3.265 1.00 95.00 110 VAL A CA 1
ATOM 900 C C . VAL A 1 110 ? 5.157 4.783 4.673 1.00 95.00 110 VAL A C 1
ATOM 902 O O . VAL A 1 110 ? 5.157 4.003 5.623 1.00 95.00 110 VAL A O 1
ATOM 905 N N . LEU A 1 111 ? 4.848 6.076 4.825 1.00 94.88 111 LEU A N 1
ATOM 906 C CA . LEU A 1 111 ? 4.529 6.654 6.129 1.00 94.88 111 LEU A CA 1
ATOM 907 C C . LEU A 1 111 ? 3.232 6.065 6.696 1.00 94.88 111 LEU A C 1
ATOM 909 O O . LEU A 1 111 ? 3.231 5.590 7.831 1.00 94.88 111 LEU A O 1
ATOM 913 N N . ILE A 1 112 ? 2.158 6.011 5.899 1.00 93.69 112 ILE A N 1
ATOM 914 C CA . ILE A 1 112 ? 0.898 5.373 6.316 1.00 93.69 112 ILE A CA 1
ATOM 915 C C . ILE A 1 112 ? 1.118 3.899 6.670 1.00 93.69 112 ILE A C 1
ATOM 917 O O . ILE A 1 112 ? 0.636 3.436 7.705 1.00 93.69 112 ILE A O 1
ATOM 921 N N . SER A 1 113 ? 1.884 3.173 5.853 1.00 91.81 113 SER A N 1
ATOM 922 C CA . SER A 1 113 ? 2.193 1.757 6.091 1.00 91.81 113 SER A CA 1
ATOM 923 C C . SER A 1 113 ? 2.940 1.551 7.413 1.00 91.81 113 SER A C 1
ATOM 925 O O . SER A 1 113 ? 2.584 0.668 8.192 1.00 91.81 113 SER A O 1
ATOM 927 N N . ASN A 1 114 ? 3.918 2.409 7.714 1.00 93.44 114 ASN A N 1
ATOM 928 C CA . ASN A 1 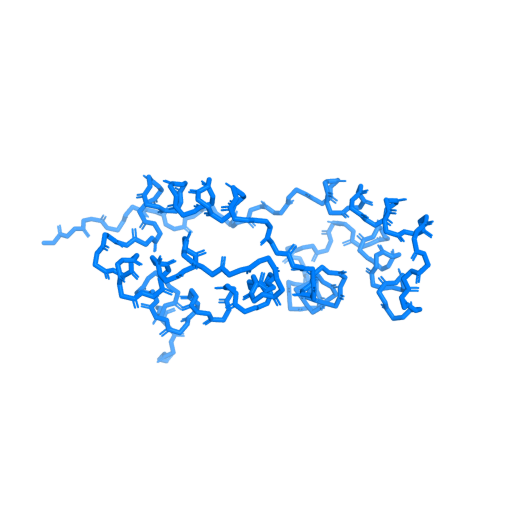114 ? 4.665 2.373 8.970 1.00 93.44 114 ASN A CA 1
ATOM 929 C C . ASN A 1 114 ? 3.779 2.675 10.185 1.00 93.44 114 ASN A C 1
ATOM 931 O O . ASN A 1 114 ? 3.916 2.023 11.220 1.00 93.44 114 ASN A O 1
ATOM 935 N N . ILE A 1 115 ? 2.870 3.648 10.078 1.00 93.81 115 ILE A N 1
ATOM 936 C CA . ILE A 1 115 ? 1.941 3.982 11.165 1.00 93.81 115 ILE A CA 1
ATOM 937 C C . ILE A 1 115 ? 0.993 2.811 11.426 1.00 93.81 115 ILE A C 1
ATOM 939 O O . ILE A 1 115 ? 0.811 2.444 12.586 1.00 93.81 115 ILE A O 1
ATOM 943 N N . LEU A 1 116 ? 0.450 2.190 10.371 1.00 92.31 116 LEU A N 1
ATOM 944 C CA . LEU A 1 116 ? -0.386 0.991 10.482 1.00 92.31 116 LEU A CA 1
ATOM 945 C C . LEU A 1 116 ? 0.367 -0.152 11.170 1.00 92.31 116 LEU A C 1
ATOM 947 O O . LEU A 1 116 ? -0.138 -0.727 12.131 1.00 92.31 116 LEU A O 1
ATOM 951 N N . GLN A 1 117 ? 1.589 -0.450 10.721 1.00 91.00 117 GLN A N 1
ATOM 952 C CA . GLN A 1 117 ? 2.401 -1.525 11.291 1.00 91.00 117 GLN A CA 1
ATOM 953 C C . GLN A 1 117 ? 2.699 -1.297 12.779 1.00 91.00 117 GLN A C 1
ATOM 955 O O . GLN A 1 117 ? 2.600 -2.225 13.579 1.00 91.00 117 GLN A O 1
ATOM 960 N N . LYS A 1 118 ? 3.071 -0.067 13.154 1.00 92.19 118 LYS A N 1
ATOM 961 C CA . LYS A 1 118 ? 3.500 0.254 14.521 1.00 92.19 118 LYS A CA 1
ATOM 962 C C . LYS A 1 118 ? 2.346 0.406 15.501 1.00 92.19 118 LYS A C 1
ATOM 964 O O . LYS A 1 118 ? 2.535 0.083 16.668 1.00 92.19 118 LYS A O 1
ATOM 969 N N . ASN A 1 119 ? 1.188 0.895 15.060 1.00 91.31 119 ASN A N 1
ATOM 970 C CA . ASN A 1 119 ? 0.141 1.360 15.974 1.00 91.31 119 ASN A CA 1
ATOM 971 C C . ASN A 1 119 ? -1.166 0.569 15.903 1.00 91.31 119 ASN A C 1
ATOM 973 O O . ASN A 1 119 ? -2.030 0.798 16.746 1.00 91.31 119 ASN A O 1
ATOM 977 N N . CYS A 1 120 ? -1.340 -0.332 14.931 1.00 90.94 120 CYS A N 1
ATOM 978 C CA . CYS A 1 120 ? -2.579 -1.095 14.804 1.00 90.94 120 CYS A CA 1
ATOM 979 C C . CYS A 1 120 ? -2.393 -2.536 15.269 1.00 90.94 120 CYS A C 1
ATOM 981 O O . CYS A 1 120 ? -1.582 -3.279 14.711 1.00 90.94 120 CYS A O 1
ATOM 983 N N . ALA A 1 121 ? -3.216 -2.967 16.229 1.00 88.88 121 ALA A N 1
ATOM 984 C CA . ALA A 1 121 ? -3.163 -4.311 16.809 1.00 88.88 121 ALA A CA 1
ATOM 985 C C . ALA A 1 121 ? -3.289 -5.419 15.747 1.00 88.88 121 ALA A C 1
ATOM 987 O O . ALA A 1 121 ? -2.768 -6.524 15.909 1.00 88.88 121 ALA A O 1
ATOM 988 N N . TYR A 1 122 ? -3.939 -5.122 14.616 1.00 87.44 122 TYR A N 1
ATOM 989 C CA . TYR A 1 122 ? -4.002 -6.033 13.481 1.00 87.44 122 TYR A CA 1
ATOM 990 C C . TYR A 1 122 ? -2.605 -6.416 12.952 1.00 87.44 122 TYR A C 1
ATOM 992 O O . TYR A 1 122 ? -2.365 -7.573 12.625 1.00 87.44 122 TYR A O 1
ATOM 1000 N N . PHE A 1 123 ? -1.637 -5.511 12.902 1.00 84.69 123 PHE A N 1
ATOM 1001 C CA . PHE A 1 123 ? -0.318 -5.827 12.340 1.00 84.69 123 PHE A CA 1
ATOM 1002 C C . PHE A 1 123 ? 0.709 -6.279 13.387 1.00 84.69 123 PHE A C 1
ATOM 1004 O O . PHE A 1 123 ? 1.809 -6.673 13.019 1.00 84.69 123 PHE A O 1
ATOM 1011 N N . GLN A 1 124 ? 0.343 -6.284 14.671 1.00 80.44 124 GLN A N 1
ATOM 1012 C CA . GLN A 1 124 ? 1.240 -6.588 15.794 1.00 80.44 124 GLN A CA 1
ATOM 1013 C C . GLN A 1 124 ? 1.230 -8.063 16.243 1.00 80.44 124 GLN A C 1
ATOM 1015 O O . GLN A 1 124 ? 1.768 -8.391 17.298 1.00 80.44 124 GLN A O 1
ATOM 1020 N N . ILE A 1 125 ? 0.603 -8.968 15.486 1.00 64.62 125 ILE A N 1
ATOM 1021 C CA . ILE A 1 125 ? 0.516 -10.383 15.881 1.00 64.62 125 ILE A CA 1
ATOM 1022 C C . ILE A 1 125 ? 1.740 -11.141 15.344 1.00 64.62 125 ILE A C 1
ATOM 1024 O O . ILE A 1 125 ? 1.959 -11.156 14.135 1.00 64.62 125 ILE A O 1
ATOM 1028 N N . ASP A 1 126 ? 2.473 -11.765 16.272 1.00 49.19 126 ASP A N 1
ATOM 1029 C CA . ASP A 1 126 ? 3.601 -12.701 16.110 1.00 49.19 126 ASP A CA 1
ATOM 1030 C C . ASP A 1 126 ? 5.007 -12.117 15.849 1.00 49.19 126 ASP A C 1
ATOM 1032 O O . ASP A 1 126 ? 5.706 -12.496 14.913 1.00 49.19 126 ASP A O 1
ATOM 1036 N N . THR A 1 127 ? 5.495 -11.283 16.774 1.00 42.12 127 THR A N 1
ATOM 1037 C CA . THR A 1 127 ? 6.887 -11.421 17.256 1.00 42.12 127 THR A CA 1
ATOM 1038 C C . THR A 1 127 ? 6.874 -12.196 18.576 1.00 42.12 127 THR A C 1
ATOM 1040 O O . THR A 1 127 ? 6.926 -11.599 19.653 1.00 42.12 127 THR A O 1
ATOM 1043 N N . LYS A 1 128 ? 6.730 -13.518 18.502 1.00 33.25 128 LYS A N 1
ATOM 1044 C CA . LYS A 1 128 ? 7.132 -14.451 19.560 1.00 33.25 128 LYS A CA 1
ATOM 1045 C C . LYS A 1 128 ? 8.006 -15.528 18.946 1.00 33.25 128 LYS A C 1
ATOM 1047 O O . LYS A 1 128 ? 7.665 -15.962 17.826 1.00 33.25 128 LYS A O 1
#

Radius of gyration: 16.11 Å; chains: 1; bounding box: 31×39×42 Å

pLDDT: mean 86.51, std 15.55, range [33.25, 96.75]